Protein AF-A0AAE7TJ18-F1 (afdb_monomer_lite)

Secondary structure (DSSP, 8-state):
-----------PPPPPHHHHHHHHS-HHHHHHHHHHHHHHHHHTS-HHHHH-HHHHHHHHHHHHHHS-PPP-SS-HHHHHHHHHGGGTT--

Sequence (91 aa):
MARPEQPRGLILPLPDPLSLIHLVETSPMLKSRIRRAVIREWMARAPEQRRSLQQALAFARDASARHRLPRSRQSPCGVIMQWLKPRTGRG

Radius of gyration: 23.17 Å; chains: 1; bounding box: 50×50×60 Å

Foldseek 3Di:
DDDDDDPPPPPPPDPDVVVVVVVVVPLVVLVVVLLVVLVVVLVPDDLVLLQDPVSLLVSLVVSCVVDVRPDDPDDSSVVSSVSSVVRNPDD

Organism: NCBI:txid858423

Structure (mmCIF, N/CA/C/O backbone):
data_AF-A0AAE7TJ18-F1
#
_entry.id   AF-A0AAE7TJ18-F1
#
loop_
_atom_site.group_PDB
_atom_site.id
_atom_site.type_symbol
_atom_site.label_atom_id
_atom_site.label_alt_id
_atom_site.label_comp_id
_atom_site.label_asym_id
_atom_site.label_entity_id
_atom_site.label_seq_id
_atom_site.pdbx_PDB_ins_code
_atom_site.Cartn_x
_atom_site.Cartn_y
_atom_site.Cartn_z
_atom_site.occupancy
_atom_site.B_iso_or_equiv
_atom_site.auth_seq_id
_atom_site.auth_comp_id
_atom_site.auth_asym_id
_atom_site.auth_atom_id
_atom_site.pdbx_PDB_model_num
ATOM 1 N N . MET A 1 1 ? 37.802 43.371 -47.375 1.00 40.97 1 MET A N 1
ATOM 2 C CA . MET A 1 1 ? 38.315 42.288 -46.508 1.00 40.97 1 MET A CA 1
ATOM 3 C C . MET A 1 1 ? 37.153 41.774 -45.671 1.00 40.97 1 MET A C 1
ATOM 5 O O . MET A 1 1 ? 36.701 42.480 -44.780 1.00 40.97 1 MET A O 1
ATOM 9 N N . ALA A 1 2 ? 36.588 40.628 -46.051 1.00 44.19 2 ALA A N 1
ATOM 10 C CA . ALA A 1 2 ? 35.390 40.058 -45.437 1.00 44.19 2 ALA A CA 1
ATOM 11 C C . ALA A 1 2 ? 35.771 39.150 -44.256 1.00 44.19 2 ALA A C 1
ATOM 13 O O . ALA A 1 2 ? 36.668 38.317 -44.376 1.00 44.19 2 ALA A O 1
ATOM 14 N N . ARG A 1 3 ? 35.096 39.337 -43.117 1.00 50.75 3 ARG A N 1
ATOM 15 C CA . ARG A 1 3 ? 35.164 38.455 -41.944 1.00 50.75 3 ARG A CA 1
ATOM 16 C C . ARG A 1 3 ? 34.518 37.106 -42.287 1.00 50.75 3 ARG A C 1
ATOM 18 O O . ARG A 1 3 ? 33.388 37.127 -42.770 1.00 50.75 3 ARG A O 1
ATOM 25 N N . PRO A 1 4 ? 35.151 35.953 -42.012 1.00 49.78 4 PRO A N 1
ATOM 26 C CA . PRO A 1 4 ? 34.440 34.687 -42.083 1.00 49.78 4 PRO A CA 1
ATOM 27 C C . PRO A 1 4 ? 33.561 34.514 -40.837 1.00 49.78 4 PRO A C 1
ATOM 29 O O . PRO A 1 4 ? 34.043 34.427 -39.706 1.00 49.78 4 PRO A O 1
ATOM 32 N N . GLU A 1 5 ? 32.254 34.499 -41.081 1.00 51.06 5 GLU A N 1
ATOM 33 C CA . GLU A 1 5 ? 31.196 34.111 -40.154 1.00 51.06 5 GLU A CA 1
ATOM 34 C C . GLU A 1 5 ? 31.380 32.637 -39.753 1.00 51.06 5 GLU A C 1
ATOM 36 O O . GLU A 1 5 ? 31.441 31.743 -40.596 1.00 51.06 5 GLU A O 1
ATOM 41 N N . GLN A 1 6 ? 31.475 32.385 -38.451 1.00 56.03 6 GLN A N 1
ATOM 42 C CA . GLN A 1 6 ? 31.430 31.050 -37.854 1.00 56.03 6 GLN A CA 1
ATOM 43 C C . GLN A 1 6 ? 29.997 30.493 -37.942 1.00 56.03 6 GLN A C 1
ATOM 45 O O . GLN A 1 6 ? 29.104 31.075 -37.318 1.00 56.03 6 GLN A O 1
ATOM 50 N N . PRO A 1 7 ? 29.731 29.358 -38.615 1.00 50.00 7 PRO A N 1
ATOM 51 C CA . PRO A 1 7 ? 28.429 28.720 -38.509 1.00 50.00 7 PRO A CA 1
ATOM 52 C C . PRO A 1 7 ? 28.326 28.008 -37.154 1.00 50.00 7 PRO A C 1
ATOM 54 O O . PRO A 1 7 ? 28.847 26.911 -36.956 1.00 50.00 7 PRO A O 1
ATOM 57 N N . ARG A 1 8 ? 27.616 28.628 -36.203 1.00 53.88 8 ARG A N 1
ATOM 58 C CA . ARG A 1 8 ? 27.127 27.976 -34.976 1.00 53.88 8 ARG A CA 1
ATOM 59 C C . ARG A 1 8 ? 26.028 26.966 -35.324 1.00 53.88 8 ARG A C 1
ATOM 61 O O . ARG A 1 8 ? 24.859 27.165 -35.010 1.00 53.88 8 ARG A O 1
ATOM 68 N N . GLY A 1 9 ? 26.411 25.867 -35.966 1.00 47.59 9 GLY A N 1
ATOM 69 C CA . GLY A 1 9 ? 25.603 24.657 -36.059 1.00 47.59 9 GLY A CA 1
ATOM 70 C C . GLY A 1 9 ? 25.689 23.886 -34.745 1.00 47.59 9 GLY A C 1
ATOM 71 O O . GLY A 1 9 ? 26.403 22.894 -34.655 1.00 47.59 9 GLY A O 1
ATOM 72 N N . LEU A 1 10 ? 24.994 24.360 -33.708 1.00 48.00 10 LEU A N 1
ATOM 73 C CA . LEU A 1 10 ? 24.737 23.581 -32.495 1.00 48.00 10 LEU A CA 1
ATOM 74 C C . LEU A 1 10 ? 23.758 22.455 -32.853 1.00 48.00 10 LEU A C 1
ATOM 76 O O . LEU A 1 10 ? 22.552 22.562 -32.648 1.00 48.00 10 LEU A O 1
ATOM 80 N N . ILE A 1 11 ? 24.290 21.375 -33.422 1.00 54.69 11 ILE A N 1
ATOM 81 C CA . ILE A 1 11 ? 23.596 20.094 -33.501 1.00 54.69 11 ILE A CA 1
ATOM 82 C C . ILE A 1 11 ? 23.565 19.559 -32.068 1.00 54.69 11 ILE A C 1
ATOM 84 O O . ILE A 1 11 ? 24.517 18.945 -31.590 1.00 54.69 11 ILE A O 1
ATOM 88 N N . LEU A 1 12 ? 22.483 19.858 -31.349 1.00 57.12 12 LEU A N 1
ATOM 89 C CA . LEU A 1 12 ? 22.107 19.097 -30.162 1.00 57.12 12 LEU A CA 1
ATOM 90 C C . LEU A 1 12 ? 22.030 17.622 -30.584 1.00 57.12 12 LEU A C 1
ATOM 92 O O . LEU A 1 12 ? 21.279 17.322 -31.517 1.00 57.12 12 LEU A O 1
ATOM 96 N N . PRO A 1 13 ? 22.790 16.700 -29.964 1.00 52.47 13 PRO A N 1
ATOM 97 C CA . PRO A 1 13 ? 22.647 15.290 -30.277 1.00 52.47 13 PRO A CA 1
ATOM 98 C C . PRO A 1 13 ? 21.217 14.880 -29.926 1.00 52.47 13 PRO A C 1
ATOM 100 O O . PRO A 1 13 ? 20.791 14.985 -28.773 1.00 52.47 13 PRO A O 1
ATOM 103 N N . LEU A 1 14 ? 20.466 14.459 -30.945 1.00 60.88 14 LEU A N 1
ATOM 104 C CA . LEU A 1 14 ? 19.182 13.795 -30.772 1.00 60.88 14 LEU A CA 1
ATOM 105 C C . LEU A 1 14 ? 19.404 12.642 -29.776 1.00 60.88 14 LEU A C 1
ATOM 107 O O . LEU A 1 14 ? 20.321 11.846 -29.996 1.00 60.88 14 LEU A O 1
ATOM 111 N N . PRO A 1 15 ? 18.650 12.562 -28.666 1.00 55.06 15 PRO A N 1
ATOM 112 C CA . PRO A 1 15 ? 18.866 11.506 -27.693 1.00 55.06 15 PRO A CA 1
ATOM 113 C C . PRO A 1 15 ? 18.645 10.149 -28.363 1.00 55.06 15 PRO A C 1
ATOM 115 O O . PRO A 1 15 ? 17.636 9.934 -29.036 1.00 55.06 15 PRO A O 1
ATOM 118 N N . ASP A 1 16 ? 19.613 9.254 -28.175 1.00 59.44 16 ASP A N 1
ATOM 119 C CA . ASP A 1 16 ? 19.584 7.878 -28.662 1.00 59.44 16 ASP A CA 1
ATOM 120 C C . ASP A 1 16 ? 18.255 7.189 -28.273 1.00 59.44 16 ASP A C 1
ATOM 122 O O . ASP A 1 16 ? 17.770 7.389 -27.148 1.00 59.44 16 ASP A O 1
ATOM 126 N N . PRO A 1 17 ? 17.639 6.378 -29.153 1.00 54.91 17 PRO A N 1
ATOM 127 C CA . PRO A 1 17 ? 16.360 5.723 -28.875 1.00 54.91 17 PRO A CA 1
ATOM 128 C C . PRO A 1 17 ? 16.381 4.828 -27.622 1.00 54.91 17 PRO A C 1
ATOM 130 O O . PRO A 1 17 ? 15.331 4.633 -27.008 1.00 54.91 17 PRO A O 1
ATOM 133 N N . LEU A 1 18 ? 17.546 4.355 -27.160 1.00 54.09 18 LEU A N 1
ATOM 134 C CA . LEU A 1 18 ? 17.673 3.620 -25.894 1.00 54.09 18 LEU A CA 1
ATOM 135 C C . LEU A 1 18 ? 17.563 4.530 -24.657 1.00 54.09 18 LEU A C 1
ATOM 137 O O . LEU A 1 18 ? 17.086 4.094 -23.607 1.00 54.09 18 LEU A O 1
ATOM 141 N N . SER A 1 19 ? 17.908 5.815 -24.780 1.00 55.88 19 SER A N 1
ATOM 142 C CA . SER A 1 19 ? 17.683 6.816 -23.723 1.00 55.88 19 SER A CA 1
ATOM 143 C C . SER A 1 19 ? 16.200 7.179 -23.585 1.00 55.88 19 SER A C 1
ATOM 145 O O . SER A 1 19 ? 15.737 7.507 -22.491 1.00 55.88 19 SER A O 1
ATOM 147 N N . LEU A 1 20 ? 15.426 7.058 -24.670 1.00 51.06 20 LEU A N 1
ATOM 148 C CA . LEU A 1 20 ? 13.979 7.280 -24.663 1.00 51.06 20 LEU A CA 1
ATOM 149 C C . LEU A 1 20 ? 13.218 6.129 -23.981 1.00 51.06 20 LEU A C 1
ATOM 151 O O . LEU A 1 20 ? 12.204 6.365 -23.324 1.00 51.06 20 LEU A O 1
ATOM 155 N N . ILE A 1 21 ? 13.734 4.897 -24.056 1.00 52.94 21 ILE A N 1
ATOM 156 C CA . ILE A 1 21 ? 13.167 3.731 -23.352 1.00 52.94 21 ILE A CA 1
ATOM 157 C C . ILE A 1 21 ? 13.340 3.880 -21.830 1.00 52.94 21 ILE A C 1
ATOM 159 O O . ILE A 1 21 ? 12.415 3.601 -21.069 1.00 52.94 21 ILE A O 1
ATOM 163 N N . HIS A 1 22 ? 14.461 4.444 -21.373 1.00 51.44 22 HIS A N 1
ATOM 164 C CA . HIS A 1 22 ? 14.641 4.810 -19.963 1.00 51.44 22 HIS A CA 1
ATOM 165 C C . HIS A 1 22 ? 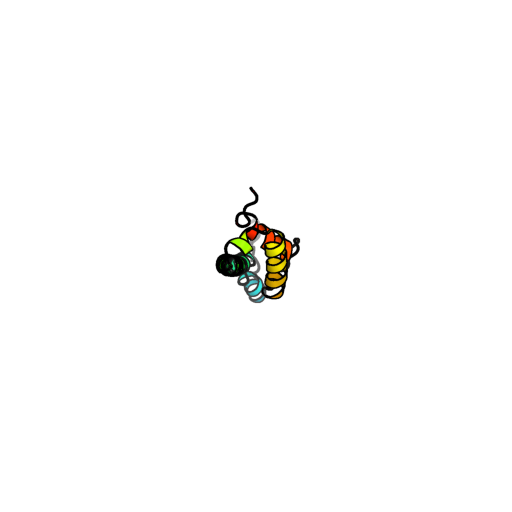13.787 6.012 -19.513 1.00 51.44 22 HIS A C 1
ATOM 167 O O . HIS A 1 22 ? 13.615 6.219 -18.310 1.00 51.44 22 HIS A O 1
ATOM 173 N N . LEU A 1 23 ? 13.230 6.787 -20.452 1.00 48.03 23 LEU A N 1
ATOM 174 C CA . LEU A 1 23 ? 12.365 7.933 -20.165 1.00 48.03 23 LEU A CA 1
ATOM 175 C C . LEU A 1 23 ? 10.868 7.583 -20.224 1.00 48.03 23 LEU A C 1
ATOM 177 O O . LEU A 1 23 ? 10.093 8.156 -19.462 1.00 48.03 23 LEU A O 1
ATOM 181 N N . VAL A 1 24 ? 10.446 6.624 -21.062 1.00 45.31 24 VAL A N 1
ATOM 182 C CA . VAL A 1 24 ? 9.052 6.131 -21.100 1.00 45.31 24 VAL A CA 1
ATOM 183 C C . VAL A 1 24 ? 8.711 5.277 -19.874 1.00 45.31 24 VAL A C 1
ATOM 185 O O . VAL A 1 24 ? 7.556 5.230 -19.442 1.00 45.31 24 VAL A O 1
ATOM 188 N N . GLU A 1 25 ? 9.723 4.709 -19.214 1.00 47.09 25 GLU A N 1
ATOM 189 C CA . G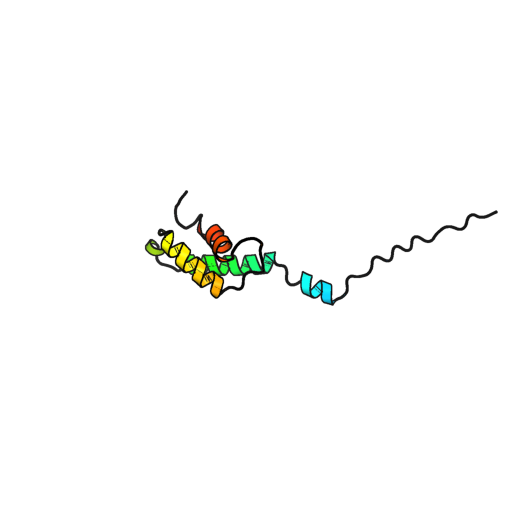LU A 1 25 ? 9.609 4.132 -17.874 1.00 47.09 25 GLU A CA 1
ATOM 190 C C . GLU A 1 25 ? 9.648 5.235 -16.805 1.00 47.09 25 GLU A C 1
ATOM 192 O O . GLU A 1 25 ? 10.471 5.279 -15.890 1.00 47.09 25 GLU A O 1
ATOM 197 N N . THR A 1 26 ? 8.729 6.188 -16.946 1.00 50.56 26 THR A N 1
ATOM 198 C CA . THR A 1 26 ? 8.540 7.294 -16.015 1.00 50.56 26 THR A CA 1
ATOM 199 C C . THR A 1 26 ? 8.288 6.748 -14.605 1.00 50.56 26 THR A C 1
ATOM 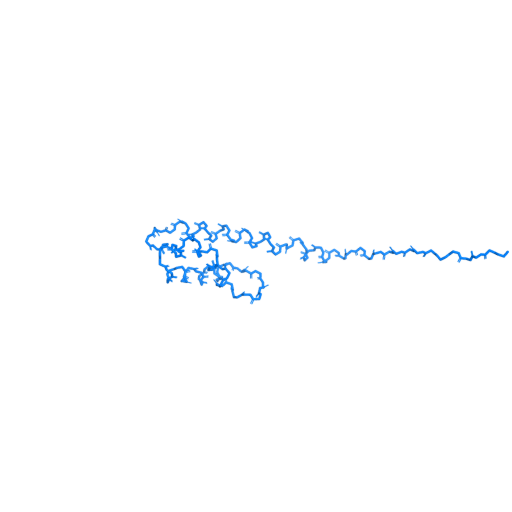201 O O . THR A 1 26 ? 7.173 6.410 -14.194 1.00 50.56 26 THR A O 1
ATOM 204 N N . SER A 1 27 ? 9.357 6.728 -13.809 1.00 57.09 27 SER A N 1
ATOM 205 C CA . SER A 1 27 ? 9.364 6.467 -12.369 1.00 57.09 27 SER A CA 1
ATOM 206 C C . SER A 1 27 ? 8.154 7.063 -11.606 1.00 57.09 27 SER A C 1
ATOM 208 O O . SER A 1 27 ? 7.646 6.385 -10.709 1.00 57.09 27 SER A O 1
ATOM 210 N N . PRO A 1 28 ? 7.610 8.267 -11.925 1.00 61.62 28 PRO A N 1
ATOM 211 C CA . PRO A 1 28 ? 6.393 8.776 -11.274 1.00 61.62 28 PRO A CA 1
ATOM 212 C C . PRO A 1 28 ? 5.081 8.074 -11.670 1.00 61.62 28 PRO A C 1
ATOM 214 O O . PRO A 1 28 ? 4.206 7.911 -10.810 1.00 61.62 28 PRO A O 1
ATOM 217 N N . MET A 1 29 ? 4.903 7.638 -12.921 1.00 66.62 29 MET A N 1
ATOM 218 C CA . MET A 1 29 ? 3.637 7.042 -13.368 1.00 66.62 29 MET A CA 1
ATOM 219 C C . MET A 1 29 ? 3.491 5.601 -12.862 1.00 66.62 29 MET A C 1
ATOM 221 O O . MET A 1 29 ? 2.415 5.208 -12.397 1.00 66.62 29 MET A O 1
ATOM 225 N N . LEU A 1 30 ? 4.597 4.848 -12.837 1.00 71.06 30 LEU A N 1
ATOM 226 C CA . LEU A 1 30 ? 4.654 3.515 -12.233 1.00 71.06 30 LEU A CA 1
ATOM 227 C C . LEU A 1 30 ? 4.393 3.581 -10.718 1.00 71.06 30 LEU A C 1
ATOM 229 O O . LEU A 1 30 ? 3.513 2.882 -10.212 1.00 71.06 30 LEU A O 1
ATOM 233 N N . LYS A 1 31 ? 5.058 4.503 -10.001 1.00 72.69 31 LYS A N 1
ATOM 234 C CA . LYS A 1 31 ? 4.792 4.768 -8.572 1.00 72.69 31 LYS A CA 1
ATOM 235 C C . LYS A 1 31 ? 3.331 5.133 -8.320 1.00 72.69 31 LYS A C 1
ATOM 237 O O . LYS A 1 31 ? 2.745 4.649 -7.358 1.00 72.69 31 LYS A O 1
ATOM 242 N N . SER A 1 32 ? 2.719 5.938 -9.190 1.00 79.00 32 SER A N 1
ATOM 243 C CA . SER A 1 32 ? 1.310 6.335 -9.068 1.00 79.00 32 SER A CA 1
ATOM 244 C C . SER A 1 32 ? 0.334 5.172 -9.268 1.00 79.00 32 SER A C 1
ATOM 246 O O . SER A 1 32 ? -0.702 5.107 -8.601 1.00 79.00 32 SER A O 1
ATOM 248 N N . ARG A 1 33 ? 0.639 4.226 -10.165 1.00 83.50 33 ARG A N 1
ATOM 249 C CA . ARG A 1 33 ? -0.149 2.993 -10.334 1.00 83.50 33 ARG A CA 1
ATOM 250 C C . ARG A 1 33 ? -0.008 2.075 -9.120 1.00 83.50 33 ARG A C 1
ATOM 252 O O . ARG A 1 33 ? -1.028 1.667 -8.568 1.00 83.50 33 ARG A O 1
ATOM 259 N N . ILE A 1 34 ? 1.224 1.847 -8.658 1.00 85.12 34 ILE A N 1
ATOM 260 C CA . ILE A 1 34 ? 1.507 1.030 -7.470 1.00 85.12 34 ILE A CA 1
ATOM 261 C C . ILE A 1 34 ? 0.831 1.633 -6.234 1.00 85.12 34 ILE A C 1
ATOM 263 O O . ILE A 1 34 ? 0.116 0.935 -5.526 1.00 85.12 34 ILE A O 1
ATOM 267 N N . ARG A 1 35 ? 0.940 2.950 -6.023 1.00 85.44 35 ARG A N 1
ATOM 268 C CA . ARG A 1 35 ? 0.269 3.658 -4.923 1.00 85.44 35 ARG A CA 1
ATOM 269 C C . ARG A 1 35 ? -1.234 3.409 -4.907 1.00 85.44 35 ARG A C 1
ATOM 271 O O . ARG A 1 35 ? -1.790 3.105 -3.858 1.00 85.44 35 ARG A O 1
ATOM 278 N N . ARG A 1 36 ? -1.903 3.532 -6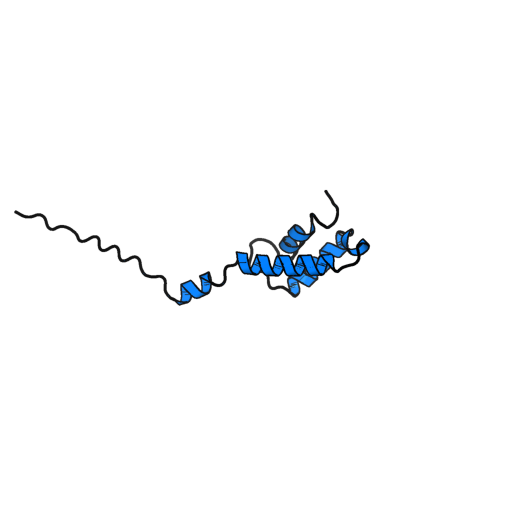.057 1.00 87.56 36 ARG A N 1
ATOM 279 C CA . ARG A 1 36 ? -3.351 3.289 -6.159 1.00 87.56 36 ARG A CA 1
ATOM 280 C C . ARG A 1 36 ? -3.716 1.826 -5.921 1.00 87.56 36 ARG A C 1
ATOM 282 O O . ARG A 1 36 ? -4.767 1.575 -5.344 1.00 87.56 36 ARG A O 1
ATOM 289 N N . ALA A 1 37 ? -2.895 0.874 -6.367 1.00 89.06 37 ALA A N 1
ATOM 290 C CA . ALA A 1 37 ? -3.102 -0.547 -6.084 1.00 89.06 37 ALA A CA 1
ATOM 291 C C . ALA A 1 37 ? -2.992 -0.825 -4.577 1.00 89.06 37 ALA A C 1
ATOM 293 O O . ALA A 1 37 ? -3.960 -1.270 -3.969 1.00 89.06 37 ALA A O 1
ATOM 294 N N . VAL A 1 38 ? -1.887 -0.402 -3.959 1.00 88.06 38 VAL A N 1
ATOM 295 C CA . VAL A 1 38 ? -1.622 -0.554 -2.521 1.00 88.06 38 VAL A CA 1
ATOM 296 C C . VAL A 1 38 ? -2.707 0.104 -1.665 1.00 88.06 38 VAL A C 1
ATOM 298 O O . VAL A 1 38 ? -3.179 -0.494 -0.703 1.00 88.06 38 VAL A O 1
ATOM 301 N N . ILE A 1 39 ? -3.151 1.318 -2.011 1.00 88.00 39 ILE A N 1
ATOM 302 C CA . ILE A 1 39 ? -4.239 1.989 -1.282 1.00 88.00 39 ILE A CA 1
ATOM 303 C C . ILE A 1 39 ? -5.558 1.224 -1.440 1.00 88.00 39 ILE A C 1
ATOM 305 O O . ILE A 1 39 ? -6.281 1.088 -0.460 1.00 88.00 39 ILE A O 1
ATOM 309 N N . ARG A 1 40 ? -5.888 0.723 -2.637 1.00 89.25 40 ARG A N 1
ATOM 310 C CA . ARG A 1 40 ? -7.121 -0.054 -2.849 1.00 89.25 40 ARG A CA 1
ATOM 311 C C . ARG A 1 40 ? -7.113 -1.353 -2.054 1.00 89.25 40 ARG A C 1
ATOM 313 O O . ARG A 1 40 ? -8.083 -1.625 -1.358 1.00 89.25 40 ARG A O 1
ATOM 320 N N . GLU A 1 41 ? -6.013 -2.095 -2.087 1.00 89.44 41 GLU A N 1
ATOM 321 C CA . GLU A 1 41 ? -5.845 -3.302 -1.274 1.00 89.44 41 GLU A CA 1
ATOM 322 C C . GLU A 1 41 ? -5.940 -3.004 0.222 1.00 89.44 41 GLU A C 1
ATOM 324 O O . GLU A 1 41 ? -6.586 -3.737 0.966 1.00 89.44 41 GLU A O 1
ATOM 329 N N . TRP A 1 42 ? -5.348 -1.894 0.668 1.00 87.81 42 TRP A N 1
ATOM 330 C CA . TRP A 1 42 ? -5.475 -1.451 2.050 1.00 87.81 42 TRP A CA 1
ATOM 331 C C . TRP A 1 42 ? -6.923 -1.123 2.420 1.00 87.81 42 TRP A C 1
ATOM 333 O O . TRP A 1 42 ? -7.380 -1.500 3.494 1.00 87.81 42 TRP A O 1
ATOM 343 N N . MET A 1 43 ? -7.665 -0.447 1.540 1.00 86.50 43 MET A N 1
ATOM 344 C CA . MET A 1 43 ? -9.071 -0.105 1.773 1.00 86.50 43 MET A CA 1
ATOM 345 C C . MET A 1 43 ? -10.012 -1.306 1.712 1.00 86.50 43 MET A C 1
ATOM 347 O O . MET A 1 43 ? -11.041 -1.274 2.381 1.00 86.50 43 MET A O 1
ATOM 351 N N . ALA A 1 44 ? -9.644 -2.363 0.986 1.00 88.44 44 ALA A N 1
ATOM 352 C CA . ALA A 1 44 ? -10.373 -3.626 0.973 1.00 88.44 44 ALA A CA 1
ATOM 353 C C . ALA A 1 44 ? -10.258 -4.403 2.301 1.00 88.44 44 ALA A C 1
ATOM 355 O O . ALA A 1 44 ? -11.040 -5.319 2.541 1.00 88.44 44 ALA A O 1
ATOM 356 N N . ARG A 1 45 ? -9.312 -4.049 3.186 1.00 84.00 45 ARG A N 1
ATOM 357 C CA . ARG A 1 45 ? -9.193 -4.666 4.516 1.00 84.00 45 ARG A CA 1
ATOM 358 C C . ARG A 1 45 ? -10.250 -4.149 5.491 1.00 84.00 45 ARG A C 1
ATOM 360 O O . ARG A 1 45 ? -10.710 -3.001 5.415 1.00 84.00 45 ARG A O 1
ATOM 367 N N . ALA A 1 46 ? -10.565 -4.993 6.474 1.00 83.12 46 ALA A N 1
ATOM 368 C CA . ALA A 1 46 ? -11.510 -4.668 7.534 1.00 83.12 46 ALA A CA 1
ATOM 369 C C . ALA A 1 46 ? -11.108 -3.375 8.281 1.00 83.12 46 ALA A C 1
ATOM 371 O O . ALA A 1 46 ? -9.914 -3.103 8.452 1.00 83.12 46 ALA A O 1
ATOM 372 N N . PRO A 1 47 ? -12.071 -2.547 8.721 1.00 79.06 47 PRO A N 1
ATOM 373 C CA . PRO A 1 47 ? -11.785 -1.295 9.418 1.00 79.06 47 PRO A CA 1
ATOM 374 C C . PRO A 1 47 ? -10.911 -1.469 10.667 1.00 79.06 47 PRO A C 1
ATOM 376 O O . PRO A 1 47 ? -10.059 -0.614 10.912 1.00 79.06 47 PRO A O 1
ATOM 379 N N . GLU A 1 48 ? -11.055 -2.565 11.427 1.00 80.31 48 GLU A N 1
ATOM 380 C CA . GLU A 1 48 ? -10.205 -2.812 12.603 1.00 80.31 48 GLU A CA 1
ATOM 381 C C . GLU A 1 48 ? -8.743 -3.005 12.204 1.00 80.31 48 GLU A C 1
ATOM 383 O O . GLU A 1 48 ? -7.835 -2.473 12.845 1.00 80.31 48 GLU A O 1
ATOM 388 N N . GLN A 1 49 ? -8.517 -3.691 11.081 1.00 76.06 49 GLN A N 1
ATOM 389 C CA . GLN A 1 49 ? -7.180 -3.902 10.536 1.00 76.06 49 GLN A CA 1
ATOM 390 C C . GLN A 1 49 ? -6.533 -2.588 10.104 1.00 76.06 49 GLN A C 1
ATOM 392 O O . GLN A 1 49 ? -5.327 -2.384 10.257 1.00 76.06 49 GLN A O 1
ATOM 397 N N . ARG A 1 50 ? -7.355 -1.654 9.614 1.00 79.31 50 ARG A N 1
ATOM 398 C CA . ARG A 1 50 ? -6.890 -0.358 9.127 1.00 79.31 50 ARG A CA 1
ATOM 399 C C . ARG A 1 50 ? -6.462 0.615 10.221 1.00 79.31 50 ARG A C 1
ATOM 401 O O . ARG A 1 50 ? -5.694 1.530 9.942 1.00 79.31 50 ARG A O 1
ATOM 408 N N . ARG A 1 51 ? -6.931 0.430 11.455 1.00 76.38 51 ARG A N 1
ATOM 409 C CA . ARG A 1 51 ? -6.615 1.314 12.592 1.00 76.38 51 ARG A CA 1
ATOM 410 C C . ARG A 1 51 ? -5.309 0.953 13.299 1.00 76.38 51 ARG A C 1
ATOM 412 O O . ARG A 1 51 ? -4.778 1.757 14.061 1.00 76.38 51 ARG A O 1
ATOM 419 N N . SER A 1 52 ? -4.765 -0.237 13.049 1.00 82.50 52 SER A N 1
ATOM 420 C CA . SER A 1 52 ? -3.539 -0.686 13.704 1.00 82.50 52 SER A CA 1
ATOM 421 C C . SER A 1 52 ? -2.295 -0.363 12.877 1.00 82.50 52 SER A C 1
ATOM 423 O O . SER A 1 52 ? -2.103 -0.862 11.767 1.00 82.50 52 SER A O 1
ATOM 425 N N . LEU A 1 53 ? -1.389 0.425 13.464 1.00 81.69 53 LEU A N 1
ATOM 426 C CA . LEU A 1 53 ? -0.085 0.738 12.870 1.00 81.69 53 LEU A CA 1
ATOM 427 C C . LEU A 1 53 ? 0.746 -0.530 12.613 1.00 81.69 53 LEU A C 1
ATOM 429 O O . LEU A 1 53 ? 1.447 -0.621 11.607 1.00 81.69 53 LEU A O 1
ATOM 433 N N . GLN A 1 54 ? 0.649 -1.521 13.500 1.00 84.50 54 GLN A N 1
ATOM 434 C CA . GLN A 1 54 ? 1.362 -2.789 13.362 1.00 84.50 54 GLN A CA 1
ATOM 435 C C . GLN A 1 54 ? 0.858 -3.585 12.152 1.00 84.50 54 GLN A C 1
ATOM 437 O O . GLN A 1 54 ? 1.654 -4.169 11.418 1.00 84.50 54 GLN A O 1
ATOM 442 N N . GLN A 1 55 ? -0.450 -3.547 11.890 1.00 86.38 55 GLN A N 1
ATOM 443 C CA . GLN A 1 55 ? -1.023 -4.180 10.705 1.00 86.38 55 GLN A CA 1
ATOM 444 C C . GLN A 1 55 ? -0.669 -3.430 9.420 1.00 86.38 55 GLN A C 1
ATOM 446 O O . GLN A 1 55 ? -0.367 -4.059 8.408 1.00 86.38 55 GLN A O 1
ATOM 451 N N . ALA A 1 56 ? -0.608 -2.098 9.471 1.00 86.12 56 ALA A N 1
ATOM 452 C CA . ALA A 1 56 ? -0.100 -1.302 8.361 1.00 86.12 56 ALA A CA 1
ATOM 453 C C . ALA A 1 56 ? 1.383 -1.593 8.066 1.00 86.12 56 ALA A C 1
ATOM 455 O O . ALA A 1 56 ? 1.757 -1.666 6.900 1.00 86.12 56 ALA A O 1
ATOM 456 N N . LEU A 1 57 ? 2.218 -1.828 9.091 1.00 87.38 57 LEU A N 1
ATOM 457 C CA . LEU A 1 57 ? 3.617 -2.261 8.924 1.00 87.38 57 LEU A CA 1
ATOM 458 C C . LEU A 1 57 ? 3.709 -3.631 8.255 1.00 87.38 57 LEU A C 1
ATOM 460 O O . LEU A 1 57 ? 4.485 -3.797 7.314 1.00 87.38 57 LEU A O 1
ATOM 464 N N . ALA A 1 58 ? 2.926 -4.601 8.727 1.00 88.62 58 ALA A N 1
ATOM 465 C CA . ALA A 1 58 ? 2.899 -5.940 8.148 1.00 88.62 58 ALA A CA 1
ATOM 466 C C . ALA A 1 58 ? 2.455 -5.897 6.678 1.00 88.62 58 ALA A C 1
ATOM 468 O O . ALA A 1 58 ? 3.126 -6.455 5.810 1.00 88.62 58 ALA A O 1
ATOM 469 N N . PHE A 1 59 ? 1.390 -5.147 6.385 1.00 89.19 59 PHE A N 1
ATOM 470 C CA . PHE A 1 59 ? 0.916 -4.938 5.022 1.00 89.19 59 PHE A CA 1
ATOM 471 C C . PHE A 1 59 ? 1.942 -4.201 4.154 1.00 89.19 59 PHE A C 1
ATOM 473 O O . PHE A 1 59 ? 2.153 -4.592 3.014 1.00 89.19 59 PHE A O 1
ATOM 480 N N . ALA A 1 60 ? 2.621 -3.173 4.671 1.00 87.81 60 ALA A N 1
ATOM 481 C CA . ALA A 1 60 ? 3.632 -2.435 3.917 1.00 87.81 60 ALA A CA 1
ATOM 482 C C . ALA A 1 60 ? 4.836 -3.308 3.537 1.00 87.81 60 ALA A C 1
ATOM 484 O O . ALA A 1 60 ? 5.356 -3.175 2.430 1.00 87.81 60 ALA A O 1
ATOM 485 N N . ARG A 1 61 ? 5.258 -4.219 4.424 1.00 87.62 61 ARG A N 1
ATOM 486 C CA . ARG A 1 61 ? 6.313 -5.202 4.130 1.00 87.62 61 ARG A CA 1
ATOM 487 C C . ARG A 1 61 ? 5.881 -6.157 3.022 1.00 87.62 61 ARG A C 1
ATOM 489 O O . ARG A 1 61 ? 6.590 -6.281 2.028 1.00 87.62 61 ARG A O 1
ATOM 496 N N . ASP A 1 62 ? 4.700 -6.747 3.154 1.00 88.69 62 ASP A N 1
ATOM 497 C CA . ASP A 1 62 ? 4.133 -7.660 2.159 1.00 88.69 62 ASP A CA 1
ATOM 498 C C . ASP A 1 62 ? 3.931 -6.978 0.790 1.00 88.69 62 ASP A C 1
ATOM 500 O O . ASP A 1 62 ? 4.413 -7.447 -0.241 1.00 88.69 62 ASP A O 1
ATOM 504 N N . ALA A 1 63 ? 3.333 -5.787 0.781 1.00 87.56 63 ALA A N 1
ATOM 505 C CA . ALA A 1 63 ? 3.139 -4.989 -0.423 1.00 87.56 63 ALA A CA 1
ATOM 506 C C . ALA A 1 63 ? 4.470 -4.536 -1.048 1.00 87.56 63 ALA A C 1
ATOM 508 O O . ALA A 1 63 ? 4.560 -4.436 -2.269 1.00 87.56 63 ALA A O 1
ATOM 509 N N . SER A 1 64 ? 5.518 -4.297 -0.249 1.00 84.56 64 SER A N 1
ATOM 510 C CA . SER A 1 64 ? 6.857 -3.983 -0.772 1.00 84.56 64 SER A CA 1
ATOM 511 C C . SER A 1 64 ? 7.548 -5.178 -1.430 1.00 84.56 64 SER A C 1
ATOM 513 O O . SER A 1 64 ? 8.373 -4.980 -2.319 1.00 84.56 64 SER A O 1
ATOM 515 N N . ALA A 1 65 ? 7.202 -6.404 -1.025 1.00 83.44 65 ALA A N 1
ATOM 516 C CA . ALA A 1 65 ? 7.673 -7.621 -1.676 1.00 83.44 65 ALA A CA 1
ATOM 517 C C . ALA A 1 65 ? 6.907 -7.888 -2.983 1.00 83.44 65 ALA A C 1
ATOM 519 O O . ALA A 1 65 ? 7.512 -8.263 -3.985 1.00 83.44 65 ALA A O 1
ATOM 520 N N . ARG A 1 66 ? 5.588 -7.640 -2.995 1.00 83.06 66 ARG A N 1
ATOM 521 C CA . ARG A 1 66 ? 4.723 -7.837 -4.173 1.00 83.06 66 ARG A CA 1
ATOM 522 C C . ARG A 1 66 ? 4.901 -6.765 -5.245 1.00 83.06 66 ARG A C 1
ATOM 524 O O . ARG A 1 66 ? 4.880 -7.068 -6.436 1.00 83.06 66 ARG A O 1
ATOM 531 N N . HIS A 1 67 ? 5.096 -5.511 -4.846 1.00 80.06 67 HIS A N 1
ATOM 532 C CA . HIS A 1 67 ? 5.321 -4.405 -5.767 1.00 80.06 67 HIS A CA 1
ATOM 533 C C . HIS A 1 67 ? 6.787 -3.991 -5.746 1.00 80.06 67 HIS A C 1
ATOM 535 O O . HIS A 1 67 ? 7.248 -3.336 -4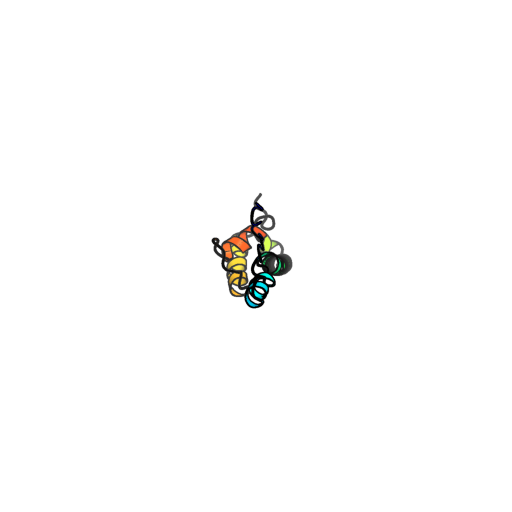.810 1.00 80.06 67 HIS A O 1
ATOM 541 N N . ARG A 1 68 ? 7.510 -4.300 -6.82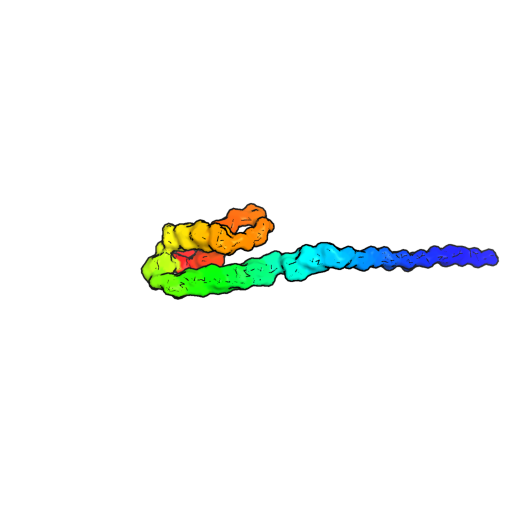9 1.00 72.50 68 ARG A N 1
ATOM 542 C CA . ARG A 1 68 ? 8.846 -3.743 -7.060 1.00 72.50 68 ARG A CA 1
ATOM 543 C C . ARG A 1 68 ? 8.740 -2.236 -7.262 1.00 72.50 68 ARG A C 1
ATOM 545 O O . ARG A 1 68 ? 8.487 -1.745 -8.360 1.00 72.50 68 ARG A O 1
ATOM 552 N N . LEU A 1 69 ? 8.913 -1.498 -6.172 1.00 72.19 69 LEU A N 1
ATOM 553 C CA . LEU A 1 69 ? 9.054 -0.055 -6.230 1.00 72.19 69 LEU A CA 1
ATOM 554 C C . LEU A 1 69 ? 10.394 0.278 -6.899 1.00 72.19 69 LEU A C 1
ATOM 556 O O . LEU A 1 69 ? 11.411 -0.336 -6.566 1.00 72.19 69 LEU A O 1
ATOM 560 N N . PRO A 1 70 ? 10.418 1.244 -7.832 1.00 68.31 70 PRO A N 1
ATOM 561 C CA . PRO A 1 70 ? 11.661 1.670 -8.456 1.00 68.31 70 PRO A CA 1
ATOM 562 C C . PRO A 1 70 ? 12.628 2.176 -7.385 1.00 68.31 70 PRO A C 1
ATOM 564 O O . PRO A 1 70 ? 12.216 2.794 -6.395 1.00 68.31 70 PRO A O 1
ATOM 567 N N . ARG A 1 71 ? 13.916 1.896 -7.600 1.00 66.69 71 ARG A N 1
ATOM 568 C CA . ARG A 1 71 ? 14.989 2.150 -6.636 1.00 66.69 71 ARG A CA 1
ATOM 569 C C . ARG A 1 71 ? 14.925 3.605 -6.162 1.00 66.69 71 ARG A C 1
ATOM 571 O O . ARG A 1 71 ? 15.038 4.540 -6.949 1.00 66.69 71 ARG A O 1
ATOM 578 N N . SER A 1 72 ? 14.666 3.791 -4.872 1.00 66.00 72 SER A N 1
ATOM 579 C CA . SER A 1 72 ? 14.550 5.100 -4.232 1.00 66.00 72 SER A CA 1
ATOM 580 C C . SER A 1 72 ? 15.519 5.179 -3.061 1.00 66.00 72 SER A C 1
ATOM 582 O O . SER A 1 72 ? 15.908 4.155 -2.505 1.00 66.00 72 SER A O 1
ATOM 584 N N . ARG A 1 73 ? 15.896 6.401 -2.670 1.00 67.81 73 ARG A N 1
ATOM 585 C CA . ARG A 1 73 ? 16.708 6.643 -1.468 1.00 67.81 73 ARG A CA 1
ATOM 586 C C . ARG A 1 73 ? 15.994 6.202 -0.182 1.00 67.81 73 ARG A C 1
ATOM 588 O O . ARG A 1 73 ? 16.650 5.981 0.826 1.00 67.81 73 ARG A O 1
ATOM 595 N N . GLN A 1 74 ? 14.666 6.065 -0.213 1.00 70.44 74 GLN A N 1
ATOM 596 C CA . GLN A 1 74 ? 13.878 5.511 0.887 1.00 70.44 74 GLN A CA 1
ATOM 597 C C . GLN A 1 74 ? 13.599 4.020 0.702 1.00 70.44 74 GLN A C 1
ATOM 599 O O . GLN A 1 74 ? 13.324 3.557 -0.405 1.00 70.44 74 GLN A O 1
ATOM 604 N N . SER A 1 75 ? 13.579 3.294 1.825 1.00 80.69 75 SER A N 1
ATOM 605 C CA . SER A 1 75 ? 13.127 1.903 1.863 1.00 80.69 75 SER A CA 1
ATOM 606 C C . SER A 1 75 ? 11.700 1.788 1.298 1.00 80.69 75 SER A C 1
ATOM 608 O O . SER A 1 75 ? 10.835 2.590 1.671 1.00 80.69 75 SER A O 1
ATOM 610 N N . PRO A 1 76 ? 11.417 0.798 0.431 1.00 80.56 76 PRO A N 1
ATOM 611 C CA . PRO A 1 76 ? 10.109 0.626 -0.206 1.00 80.56 76 PRO A CA 1
ATOM 612 C C . PRO A 1 76 ? 8.968 0.469 0.812 1.00 80.56 76 PRO A C 1
ATOM 614 O O . PRO A 1 76 ? 7.887 1.026 0.624 1.00 80.56 76 PRO A O 1
ATOM 617 N N . CYS A 1 77 ? 9.235 -0.184 1.946 1.00 82.44 77 CYS A N 1
ATOM 618 C CA . CYS A 1 77 ? 8.299 -0.271 3.067 1.00 82.44 77 CYS A CA 1
ATOM 619 C C . CYS A 1 77 ? 7.975 1.117 3.657 1.00 82.44 77 CYS A C 1
ATOM 621 O O . CYS A 1 77 ? 6.817 1.424 3.933 1.00 82.44 77 CYS A O 1
ATOM 623 N N . GLY A 1 78 ? 8.974 1.999 3.776 1.00 83.31 78 GLY A N 1
ATOM 624 C CA . GLY A 1 78 ? 8.796 3.375 4.253 1.00 83.31 78 GLY A CA 1
ATOM 625 C C . GLY A 1 78 ? 7.985 4.253 3.293 1.00 83.31 78 GLY A C 1
ATOM 626 O O . GLY A 1 78 ? 7.198 5.089 3.736 1.00 83.31 78 GLY A O 1
ATOM 627 N N . VAL A 1 79 ? 8.123 4.036 1.982 1.00 85.06 79 VAL A N 1
ATOM 628 C CA . VAL A 1 79 ? 7.309 4.720 0.961 1.00 85.06 79 VAL A CA 1
ATOM 629 C C . VAL A 1 79 ? 5.845 4.294 1.061 1.00 85.06 79 VAL A C 1
ATOM 631 O O . VAL A 1 79 ? 4.956 5.145 1.082 1.00 85.06 79 VAL A O 1
ATOM 634 N N . ILE A 1 80 ? 5.586 2.990 1.178 1.00 86.25 80 ILE A N 1
ATOM 635 C CA . ILE A 1 80 ? 4.223 2.473 1.344 1.00 86.25 80 ILE A CA 1
ATOM 636 C C . ILE A 1 80 ? 3.619 2.984 2.650 1.00 86.25 80 ILE A C 1
ATOM 638 O O . ILE A 1 80 ? 2.492 3.475 2.652 1.00 86.25 80 ILE A O 1
ATOM 642 N N . MET A 1 81 ? 4.385 2.970 3.741 1.00 87.00 81 MET A N 1
ATOM 643 C CA . MET A 1 81 ? 3.922 3.499 5.019 1.00 87.00 81 MET A CA 1
ATOM 644 C C . MET A 1 81 ? 3.516 4.972 4.955 1.00 87.00 81 MET A C 1
ATOM 646 O O . MET A 1 81 ? 2.496 5.342 5.533 1.00 87.00 81 MET A O 1
ATOM 650 N N . GLN A 1 82 ? 4.233 5.811 4.203 1.00 85.75 82 GLN A N 1
ATOM 651 C CA . GLN A 1 82 ? 3.817 7.202 3.981 1.00 85.75 82 GLN A CA 1
ATOM 652 C C . GLN A 1 82 ? 2.455 7.313 3.286 1.00 85.75 82 GLN A C 1
ATOM 654 O O . GLN A 1 82 ? 1.682 8.222 3.585 1.00 85.75 82 GLN A O 1
ATOM 659 N N . TRP A 1 83 ? 2.123 6.396 2.375 1.00 86.94 83 TRP A N 1
ATOM 660 C CA . TRP A 1 83 ? 0.815 6.393 1.711 1.00 86.94 83 TRP A CA 1
ATOM 661 C C . TRP A 1 83 ? -0.325 5.980 2.647 1.00 86.94 83 TRP A C 1
ATOM 663 O O . TRP A 1 83 ? -1.461 6.444 2.474 1.00 86.94 83 TRP A O 1
ATOM 673 N N . LEU A 1 84 ? -0.021 5.128 3.628 1.00 85.44 84 LEU A N 1
ATOM 674 C CA . LEU A 1 84 ? -0.974 4.598 4.601 1.00 85.44 84 LEU A CA 1
ATOM 675 C C . LEU A 1 84 ? -1.139 5.491 5.831 1.00 85.44 84 LEU A C 1
ATOM 677 O O . LEU A 1 84 ? -2.236 5.527 6.375 1.00 85.44 84 LEU A O 1
ATOM 681 N N . LYS A 1 85 ? -0.112 6.260 6.217 1.00 81.56 85 LYS A N 1
ATOM 682 C CA . LYS A 1 85 ? -0.110 7.167 7.378 1.00 81.56 85 LYS A CA 1
ATOM 683 C C . LYS A 1 85 ? -1.388 8.018 7.527 1.00 81.56 85 LYS A C 1
ATOM 685 O O . LYS A 1 85 ? -1.982 7.966 8.601 1.00 81.56 85 LYS A O 1
ATOM 690 N N . PRO A 1 86 ? -1.890 8.723 6.488 1.00 78.31 86 PRO A N 1
ATOM 691 C CA . PRO A 1 86 ? -3.134 9.499 6.606 1.00 78.31 86 PRO A CA 1
ATOM 692 C C . PRO A 1 86 ? -4.408 8.642 6.754 1.00 78.31 86 PRO A C 1
ATOM 694 O O . PRO A 1 86 ? -5.483 9.175 6.989 1.00 78.31 86 PRO A O 1
ATOM 697 N N . ARG A 1 87 ? -4.320 7.320 6.578 1.00 75.12 87 ARG A N 1
ATOM 698 C CA . ARG A 1 87 ? -5.448 6.367 6.570 1.00 75.12 87 ARG A CA 1
ATOM 699 C C . ARG A 1 87 ? -5.426 5.394 7.748 1.00 75.12 87 ARG A C 1
ATOM 701 O O . ARG A 1 87 ? -6.406 4.688 7.953 1.00 75.12 87 ARG A O 1
ATOM 708 N N . THR A 1 88 ? -4.332 5.356 8.505 1.00 73.69 88 THR A N 1
ATOM 709 C CA . THR A 1 88 ? -4.166 4.547 9.723 1.00 73.69 88 THR A CA 1
ATOM 710 C C . THR A 1 88 ? -4.606 5.266 10.999 1.00 73.69 88 THR A C 1
ATOM 712 O O . THR A 1 88 ? -4.389 4.755 12.091 1.00 73.69 88 THR A O 1
ATOM 715 N N . GLY A 1 89 ? -5.225 6.446 10.880 1.00 57.69 89 GLY A N 1
ATOM 716 C CA . GLY A 1 89 ? -5.916 7.107 11.992 1.00 57.69 89 GLY A CA 1
ATOM 717 C C . GLY A 1 89 ? -5.021 7.692 13.087 1.00 57.69 89 GLY A C 1
ATOM 718 O O . GLY A 1 89 ? -5.505 7.898 14.191 1.00 57.69 89 GLY A O 1
ATOM 719 N N . ARG A 1 90 ? -3.738 7.968 12.813 1.00 56.25 90 ARG A N 1
ATOM 720 C CA . ARG A 1 90 ? -2.906 8.808 13.692 1.00 56.25 90 ARG A CA 1
ATOM 721 C C . ARG A 1 90 ? -2.552 10.112 12.989 1.00 56.25 90 ARG A C 1
ATOM 723 O O . ARG A 1 90 ? -1.513 10.203 12.329 1.00 56.25 90 ARG A O 1
ATOM 730 N N . GLY A 1 91 ? -3.475 11.059 13.097 1.00 45.06 91 GLY A N 1
ATOM 731 C CA . GLY A 1 91 ? -3.211 12.492 13.136 1.00 45.06 91 GLY A CA 1
ATOM 732 C C . GLY A 1 91 ? -3.568 12.946 14.538 1.00 45.06 91 GLY A C 1
ATOM 733 O O . GLY A 1 91 ? -4.667 12.540 14.972 1.00 45.06 91 GLY A O 1
#

pLDDT: mean 71.67, std 15.23, range [40.97, 89.44]